Protein AF-A0A937U8R3-F1 (afdb_monomer)

Solvent-accessible surface 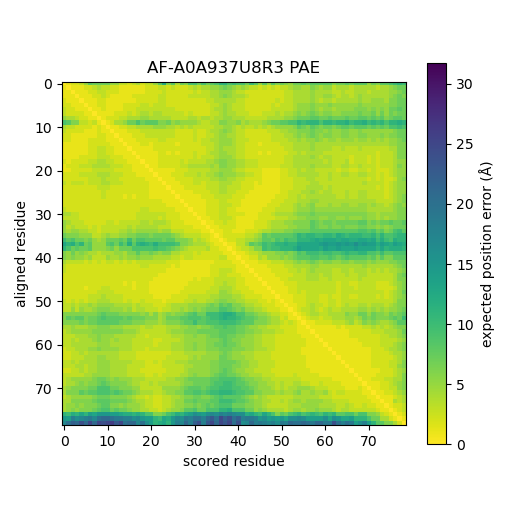area (backbone atoms only — not comparable to full-atom values): 5165 Å² total; per-residue (Å²): 94,52,75,44,82,41,84,44,92,92,46,74,44,81,44,80,42,62,60,91,69,52,71,66,43,71,45,79,40,83,62,52,28,62,78,45,96,87,77,48,51,40,57,32,70,51,63,39,75,85,84,74,79,93,75,70,52,76,66,56,47,52,54,51,53,54,47,61,74,70,53,87,81,66,96,78,64,85,128

Secondary structure (DSSP, 8-state):
-EEEEEEETTEEEEEEE-TTPPTT-EEEETT-S-B-TTS-B--EEEE------SS--HHHHHHHHHHHHH----TT---

Structure (mmCIF, N/CA/C/O backbone):
data_AF-A0A937U8R3-F1
#
_entry.id   AF-A0A937U8R3-F1
#
loop_
_atom_site.group_PDB
_atom_site.id
_atom_site.type_symbol
_atom_site.label_atom_id
_atom_site.label_alt_id
_atom_site.label_comp_id
_atom_site.label_asym_id
_atom_site.label_entity_id
_atom_site.label_seq_id
_atom_site.pdbx_PDB_ins_code
_atom_site.Cartn_x
_atom_site.Cartn_y
_atom_site.Cartn_z
_atom_site.occupancy
_atom_site.B_iso_or_equiv
_atom_site.auth_seq_id
_atom_site.auth_comp_id
_atom_site.auth_asym_id
_atom_site.auth_atom_id
_atom_site.pdbx_PDB_model_num
ATOM 1 N N . GLY A 1 1 ? -7.353 -2.318 -0.139 1.00 91.44 1 GLY A N 1
ATOM 2 C CA . GLY A 1 1 ? -6.235 -2.284 -1.103 1.00 91.44 1 GLY A CA 1
ATOM 3 C C . GLY A 1 1 ? -6.110 -0.875 -1.629 1.00 91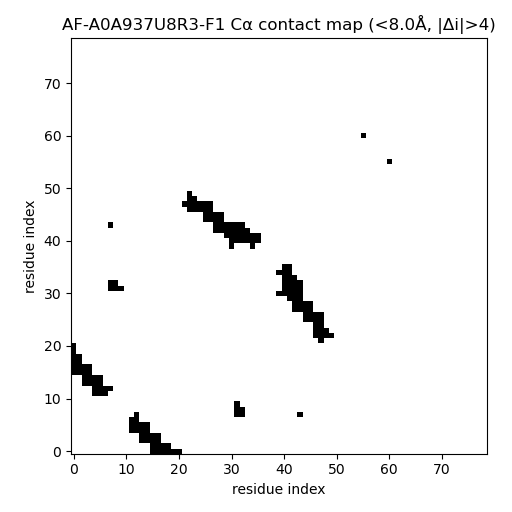.44 1 GLY A C 1
ATOM 4 O O . GLY A 1 1 ? -7.018 -0.092 -1.391 1.00 91.44 1 GLY A O 1
ATOM 5 N N . ALA A 1 2 ? -5.021 -0.550 -2.312 1.00 96.38 2 ALA A N 1
ATOM 6 C CA . ALA A 1 2 ? -4.783 0.792 -2.841 1.00 96.38 2 ALA A CA 1
ATOM 7 C C . ALA A 1 2 ? -4.062 0.722 -4.189 1.00 96.38 2 ALA A C 1
ATOM 9 O O . ALA A 1 2 ? -3.462 -0.299 -4.515 1.00 96.38 2 ALA A O 1
ATOM 10 N N . THR A 1 3 ? -4.094 1.810 -4.949 1.00 97.19 3 THR A N 1
ATOM 11 C CA . THR A 1 3 ? -3.204 2.017 -6.094 1.00 97.19 3 THR A CA 1
ATOM 12 C C . THR A 1 3 ? -2.347 3.225 -5.772 1.00 97.19 3 THR A C 1
ATOM 14 O O . THR A 1 3 ? -2.891 4.285 -5.474 1.00 97.19 3 THR A O 1
ATOM 17 N N . VAL A 1 4 ? -1.025 3.058 -5.788 1.00 96.25 4 VAL A N 1
ATOM 18 C CA . VAL A 1 4 ? -0.080 4.116 -5.411 1.00 96.25 4 VAL A CA 1
ATOM 19 C C . VAL A 1 4 ? 0.907 4.396 -6.545 1.00 96.25 4 VAL A C 1
ATOM 21 O O . VAL A 1 4 ? 1.337 3.453 -7.218 1.00 96.25 4 VAL A O 1
ATOM 24 N N . PRO A 1 5 ? 1.277 5.665 -6.784 1.00 97.06 5 PRO A N 1
ATOM 25 C CA . PRO A 1 5 ? 2.359 6.002 -7.696 1.00 97.06 5 PRO A CA 1
ATOM 26 C C . PRO A 1 5 ? 3.709 5.610 -7.084 1.00 97.06 5 PRO A C 1
ATOM 28 O O . PRO A 1 5 ? 3.994 5.926 -5.932 1.00 97.06 5 PRO A O 1
ATOM 31 N N . ILE A 1 6 ? 4.548 4.937 -7.867 1.00 95.75 6 ILE A N 1
ATOM 32 C CA . ILE A 1 6 ? 5.902 4.529 -7.492 1.00 95.75 6 ILE A CA 1
ATOM 33 C C . ILE A 1 6 ? 6.899 5.184 -8.452 1.00 95.75 6 ILE A C 1
ATOM 35 O O . ILE A 1 6 ? 6.794 4.962 -9.664 1.00 95.75 6 ILE A O 1
ATOM 39 N N . PRO A 1 7 ? 7.867 5.969 -7.949 1.00 94.75 7 PRO A N 1
ATOM 40 C CA . PRO A 1 7 ? 8.931 6.504 -8.782 1.00 94.75 7 PRO A CA 1
ATOM 41 C C . PRO A 1 7 ? 9.858 5.375 -9.244 1.00 94.75 7 PRO A C 1
ATOM 43 O O . PRO A 1 7 ? 10.252 4.505 -8.467 1.00 94.75 7 PRO A O 1
ATOM 46 N N . THR A 1 8 ? 10.216 5.398 -10.522 1.00 93.19 8 THR A N 1
ATOM 47 C CA . THR A 1 8 ? 11.228 4.521 -11.121 1.00 93.19 8 THR A CA 1
ATOM 48 C C . THR A 1 8 ? 12.228 5.373 -11.897 1.00 93.19 8 THR A C 1
ATOM 50 O O . THR A 1 8 ? 12.023 6.574 -12.071 1.00 93.19 8 THR A O 1
ATOM 53 N N . MET A 1 9 ? 13.300 4.761 -12.403 1.00 89.25 9 MET A N 1
ATOM 54 C CA . MET A 1 9 ? 14.286 5.477 -13.222 1.00 89.25 9 MET A CA 1
ATOM 55 C C . MET A 1 9 ? 13.697 6.056 -14.515 1.00 89.25 9 MET A C 1
ATOM 57 O O . MET A 1 9 ? 14.182 7.070 -14.999 1.00 89.25 9 MET A O 1
ATOM 61 N N . ASP A 1 10 ? 12.643 5.435 -15.052 1.00 88.12 10 ASP A N 1
ATOM 62 C CA . ASP A 1 10 ? 12.004 5.852 -16.307 1.00 88.12 10 ASP A CA 1
ATOM 63 C C . ASP A 1 10 ? 10.743 6.701 -16.059 1.00 88.12 10 ASP A C 1
ATOM 65 O O . ASP A 1 10 ? 9.888 6.829 -16.934 1.00 88.12 10 ASP A O 1
ATOM 69 N N . GLY A 1 11 ? 10.577 7.217 -14.837 1.00 92.81 11 GLY A N 1
ATOM 70 C CA . GLY A 1 11 ? 9.394 7.955 -14.403 1.00 92.81 11 GLY A CA 1
ATOM 71 C C . GLY A 1 11 ? 8.469 7.155 -13.486 1.00 92.81 11 GLY A C 1
ATOM 72 O O . GLY A 1 11 ? 8.811 6.085 -12.977 1.00 92.81 11 GLY A O 1
ATOM 73 N N . THR A 1 12 ? 7.288 7.704 -13.228 1.00 96.56 12 THR A N 1
ATOM 74 C CA . THR A 1 12 ? 6.350 7.178 -12.229 1.00 96.56 12 THR A CA 1
ATOM 75 C C . THR A 1 12 ? 5.424 6.124 -12.827 1.00 96.56 12 THR A C 1
ATOM 77 O O . THR A 1 12 ? 4.858 6.315 -13.901 1.00 96.56 12 THR A O 1
ATOM 80 N N . VAL A 1 13 ? 5.217 5.021 -12.109 1.00 95.19 13 VAL A N 1
ATOM 81 C CA . VAL A 1 13 ? 4.289 3.947 -12.494 1.00 95.19 13 VAL A CA 1
ATOM 82 C C . VAL A 1 13 ? 3.245 3.714 -11.409 1.00 95.19 13 VAL A C 1
ATOM 84 O O . VAL A 1 13 ? 3.522 3.888 -10.227 1.00 95.19 13 VAL A O 1
ATOM 87 N N . SER A 1 14 ? 2.040 3.297 -11.790 1.00 96.31 14 SER A N 1
ATOM 88 C CA . SER A 1 14 ? 0.994 2.941 -10.822 1.00 96.31 14 SER A CA 1
ATOM 89 C C . SER A 1 14 ? 1.144 1.491 -10.362 1.00 96.31 14 SER A C 1
ATOM 91 O O . SER A 1 14 ? 1.111 0.572 -11.180 1.00 96.31 14 SER A O 1
ATOM 93 N N . LEU A 1 15 ? 1.270 1.275 -9.052 1.00 96.12 15 LEU A N 1
ATOM 94 C CA . LEU A 1 15 ? 1.345 -0.047 -8.433 1.00 96.12 15 LEU A CA 1
ATOM 95 C C . LEU A 1 15 ? 0.059 -0.352 -7.662 1.00 96.12 15 LEU A C 1
ATOM 97 O O . LEU A 1 15 ? -0.318 0.371 -6.740 1.00 96.12 15 LEU A O 1
ATOM 101 N N . LYS A 1 16 ? -0.593 -1.465 -8.005 1.00 96.75 16 LYS A N 1
ATOM 102 C CA . LYS A 1 16 ? -1.745 -1.984 -7.260 1.00 96.75 16 LYS A CA 1
ATOM 103 C C . LYS A 1 16 ? -1.272 -2.781 -6.042 1.00 96.75 16 LYS A C 1
ATOM 105 O O . LYS A 1 16 ? -0.572 -3.780 -6.184 1.00 96.75 16 LYS A O 1
ATOM 110 N N . ILE A 1 17 ? -1.723 -2.375 -4.862 1.00 96.81 17 ILE A N 1
ATOM 111 C CA . ILE A 1 17 ? -1.540 -3.055 -3.580 1.00 96.81 17 ILE A CA 1
ATOM 112 C C . ILE A 1 17 ? -2.841 -3.805 -3.241 1.00 96.81 17 ILE A C 1
ATOM 114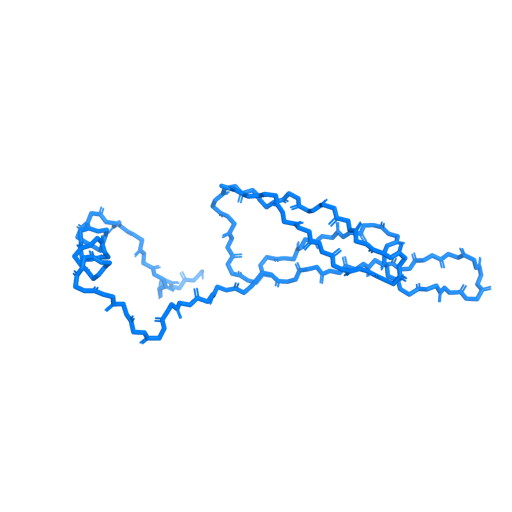 O O . ILE A 1 17 ? -3.864 -3.169 -2.946 1.00 96.81 17 ILE A O 1
ATOM 118 N N . PRO A 1 18 ? -2.845 -5.150 -3.267 1.00 96.62 18 PRO A N 1
ATOM 119 C CA . PRO A 1 18 ? -4.004 -5.942 -2.863 1.00 96.62 18 PRO A CA 1
ATOM 120 C C . PRO A 1 18 ? -4.466 -5.621 -1.436 1.00 96.62 18 PRO A C 1
ATOM 122 O O . PRO A 1 18 ? -3.677 -5.229 -0.572 1.00 96.62 18 PRO A O 1
ATOM 125 N N . ALA A 1 19 ? -5.761 -5.795 -1.163 1.00 96.25 19 ALA A N 1
ATOM 126 C CA . ALA A 1 19 ? -6.239 -5.790 0.218 1.00 96.25 19 ALA A CA 1
ATOM 127 C C . ALA A 1 19 ? -5.544 -6.901 1.027 1.00 96.25 19 ALA A C 1
ATOM 129 O O . ALA A 1 19 ? -5.125 -7.906 0.457 1.00 96.25 19 ALA A O 1
ATOM 130 N N . ALA A 1 20 ? -5.403 -6.695 2.340 1.00 94.56 20 ALA A N 1
ATOM 131 C CA . ALA A 1 20 ? -4.721 -7.627 3.244 1.00 94.56 20 ALA A CA 1
ATOM 132 C C . ALA A 1 20 ? -3.247 -7.931 2.880 1.00 94.56 20 ALA A C 1
ATOM 134 O O . ALA A 1 20 ? -2.709 -8.979 3.244 1.00 94.56 20 ALA A O 1
ATOM 135 N N . THR A 1 21 ? -2.568 -7.013 2.180 1.00 96.44 21 THR A N 1
ATOM 136 C CA . THR A 1 21 ? -1.118 -7.109 1.955 1.00 96.44 21 THR A CA 1
ATOM 137 C C . THR A 1 21 ? -0.369 -7.012 3.285 1.00 96.44 21 THR A C 1
ATOM 139 O O . THR A 1 21 ? -0.661 -6.146 4.107 1.00 96.44 21 THR A O 1
ATOM 142 N N . ARG A 1 22 ? 0.600 -7.908 3.494 1.00 94.81 22 ARG A N 1
ATOM 143 C CA . ARG A 1 22 ? 1.388 -8.005 4.731 1.00 94.81 22 ARG A CA 1
ATOM 144 C C . ARG A 1 22 ? 2.674 -7.182 4.650 1.00 94.81 22 ARG A C 1
ATOM 146 O O . ARG A 1 22 ? 3.192 -6.943 3.557 1.00 94.81 22 ARG A O 1
ATOM 153 N N . ALA A 1 23 ? 3.214 -6.819 5.813 1.00 96.06 23 ALA A N 1
ATOM 154 C CA . ALA A 1 23 ? 4.562 -6.267 5.919 1.00 96.06 23 ALA A CA 1
ATOM 155 C C . ALA A 1 23 ? 5.595 -7.216 5.284 1.00 96.06 23 ALA A C 1
ATOM 157 O O . ALA A 1 23 ? 5.432 -8.437 5.308 1.00 96.06 23 ALA A O 1
ATOM 158 N N . GLY A 1 24 ? 6.631 -6.650 4.670 1.00 96.62 24 GLY A N 1
ATOM 159 C CA . GLY A 1 24 ? 7.692 -7.389 3.986 1.00 96.62 24 GLY A CA 1
ATOM 160 C C . GLY A 1 24 ? 7.291 -7.996 2.639 1.00 96.62 24 GLY A C 1
ATOM 161 O O . GLY A 1 24 ? 8.156 -8.504 1.927 1.00 96.62 24 GLY A O 1
ATOM 162 N N . ARG A 1 25 ? 6.010 -7.937 2.234 1.00 96.81 25 ARG A N 1
ATOM 163 C CA . ARG A 1 25 ? 5.594 -8.420 0.912 1.00 96.81 25 ARG A CA 1
ATOM 164 C C . ARG A 1 25 ? 6.367 -7.666 -0.167 1.00 96.81 25 ARG A C 1
ATOM 166 O O . ARG A 1 25 ? 6.336 -6.440 -0.217 1.00 96.81 25 ARG A O 1
ATOM 173 N N . GLN A 1 26 ? 7.016 -8.415 -1.050 1.00 97.06 26 GLN A N 1
ATOM 174 C CA . GLN A 1 26 ? 7.718 -7.863 -2.199 1.00 97.06 26 GLN A CA 1
ATOM 175 C C . GLN A 1 26 ? 6.789 -7.843 -3.415 1.00 97.06 26 GLN A C 1
ATOM 177 O O . GLN A 1 26 ? 6.253 -8.876 -3.825 1.00 97.06 26 GLN A O 1
ATOM 182 N N . LEU A 1 27 ? 6.584 -6.660 -3.985 1.00 96.31 27 LEU A N 1
ATOM 183 C CA . LEU A 1 27 ? 5.816 -6.452 -5.207 1.00 96.31 27 LEU A CA 1
ATOM 184 C C . LEU A 1 27 ? 6.796 -6.160 -6.345 1.00 96.31 27 LEU A C 1
ATOM 186 O O . LEU A 1 27 ? 7.551 -5.192 -6.291 1.00 96.31 27 LEU A O 1
ATOM 190 N N . ARG A 1 28 ? 6.809 -7.029 -7.358 1.00 96.50 28 ARG A N 1
ATOM 191 C CA . ARG A 1 28 ? 7.762 -6.978 -8.472 1.00 96.50 28 ARG A CA 1
ATOM 192 C C . ARG A 1 28 ? 7.228 -6.113 -9.609 1.00 96.50 28 ARG A C 1
ATOM 194 O O . ARG A 1 28 ? 6.197 -6.432 -10.198 1.00 96.50 28 ARG A O 1
ATOM 201 N N . LEU A 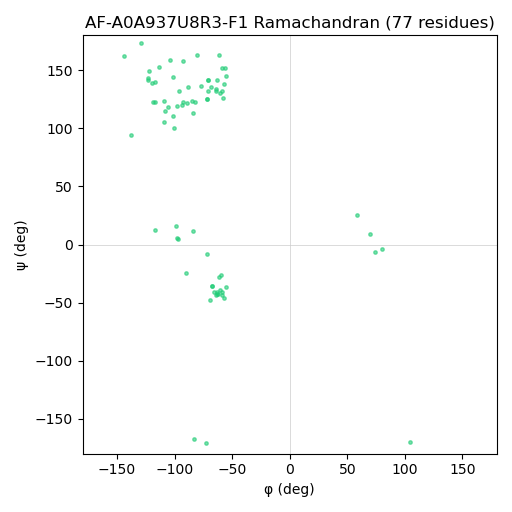1 29 ? 7.980 -5.082 -9.971 1.00 95.56 29 LEU A N 1
ATOM 202 C CA . LEU A 1 29 ? 7.762 -4.255 -11.150 1.00 95.56 29 LEU A CA 1
ATOM 203 C C . LEU A 1 29 ? 8.733 -4.704 -12.244 1.00 95.56 29 LEU A C 1
ATOM 205 O O . LEU A 1 29 ? 9.925 -4.380 -12.223 1.00 95.56 29 LEU A O 1
ATOM 209 N N . ARG A 1 30 ? 8.207 -5.500 -13.181 1.00 94.81 30 ARG A N 1
ATOM 210 C CA . ARG A 1 30 ? 9.008 -6.134 -14.231 1.00 94.81 30 ARG A CA 1
ATOM 211 C C . ARG A 1 30 ? 9.646 -5.101 -15.160 1.00 94.81 30 ARG A C 1
ATOM 213 O O . ARG A 1 30 ? 8.959 -4.193 -15.621 1.00 94.81 30 ARG A O 1
ATOM 220 N N . GLY A 1 31 ? 10.942 -5.247 -15.427 1.00 94.56 31 GLY A N 1
ATOM 221 C CA . GLY A 1 31 ? 11.694 -4.386 -16.347 1.00 94.56 31 GLY A CA 1
ATOM 222 C C . GLY A 1 31 ? 11.920 -2.953 -15.851 1.00 94.56 31 GLY A C 1
ATOM 223 O O . GLY A 1 31 ? 12.382 -2.113 -16.617 1.00 94.56 31 GLY A O 1
ATOM 224 N N . LYS A 1 32 ? 11.589 -2.653 -14.588 1.00 95.31 32 LYS A N 1
ATOM 225 C CA . LYS A 1 32 ? 11.778 -1.329 -13.966 1.00 95.31 32 LYS A CA 1
ATOM 226 C C . LYS A 1 32 ? 13.044 -1.218 -13.121 1.00 95.31 32 LYS A C 1
ATOM 228 O O . LYS A 1 32 ? 13.256 -0.199 -12.472 1.00 95.31 32 LYS A O 1
ATOM 233 N N . GLY A 1 33 ? 13.878 -2.253 -13.127 1.00 93.50 33 GLY A N 1
ATOM 234 C CA . GLY A 1 33 ? 15.195 -2.230 -12.506 1.00 93.50 33 GLY A CA 1
ATOM 235 C C . GLY A 1 33 ? 16.256 -1.602 -13.408 1.00 93.50 33 GLY A C 1
ATOM 236 O O . GLY A 1 33 ? 15.957 -0.972 -14.432 1.00 93.50 33 GLY A O 1
ATOM 237 N N . LEU A 1 34 ? 17.510 -1.796 -13.004 1.00 94.44 34 LEU A N 1
ATOM 238 C CA . LEU A 1 34 ? 18.676 -1.247 -13.688 1.00 94.44 34 LEU A CA 1
ATOM 239 C C . LEU A 1 34 ? 18.819 -1.815 -15.111 1.00 94.44 34 LEU A C 1
ATOM 241 O O . LEU A 1 34 ? 18.575 -3.012 -15.315 1.00 94.44 34 LEU A O 1
ATOM 245 N N . PRO A 1 35 ? 19.234 -0.988 -16.087 1.00 93.50 35 PRO A N 1
ATOM 246 C CA . PRO A 1 35 ? 19.620 -1.471 -17.403 1.00 93.50 35 PRO A CA 1
ATOM 247 C C . PRO A 1 35 ? 20.949 -2.236 -17.335 1.00 93.50 35 PRO A C 1
ATOM 249 O O . PRO A 1 35 ? 21.874 -1.852 -16.619 1.00 93.50 35 PRO A O 1
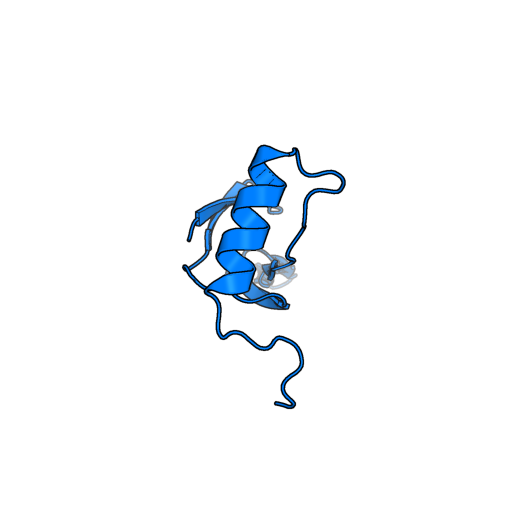ATOM 252 N N . ALA A 1 36 ? 21.050 -3.314 -18.106 1.00 92.69 36 ALA A N 1
ATOM 253 C CA . ALA A 1 36 ? 22.264 -4.097 -18.290 1.00 92.69 36 ALA A CA 1
ATOM 254 C C . ALA A 1 36 ? 22.904 -3.802 -19.657 1.00 92.69 36 ALA A C 1
ATOM 256 O O . ALA A 1 36 ? 22.241 -3.372 -20.601 1.00 92.69 36 ALA A O 1
ATOM 257 N N . ARG A 1 37 ? 24.209 -4.082 -19.790 1.00 92.44 37 ARG A N 1
ATOM 258 C CA . ARG A 1 37 ? 24.977 -3.829 -21.029 1.00 92.44 37 ARG A CA 1
ATOM 259 C C . ARG A 1 37 ? 24.441 -4.571 -22.258 1.00 92.44 37 ARG A C 1
ATOM 261 O O . ARG A 1 37 ? 24.643 -4.113 -23.372 1.00 92.44 37 ARG A O 1
ATOM 268 N N . ASN A 1 38 ? 23.761 -5.699 -22.061 1.00 93.44 38 ASN A N 1
ATOM 269 C CA . ASN A 1 38 ? 23.158 -6.501 -23.130 1.00 93.44 38 ASN A CA 1
ATOM 270 C C . ASN A 1 38 ? 21.762 -6.001 -23.564 1.00 93.44 38 ASN A C 1
ATOM 272 O O . ASN A 1 38 ? 21.042 -6.730 -24.239 1.00 93.44 38 ASN A O 1
ATOM 276 N N . GLY A 1 39 ? 21.343 -4.808 -23.128 1.00 89.19 39 GLY A N 1
ATOM 277 C CA . GLY A 1 39 ? 20.041 -4.225 -23.464 1.00 89.19 39 GLY A CA 1
ATOM 278 C C . GLY A 1 39 ? 18.862 -4.761 -22.643 1.00 89.19 39 GLY A C 1
ATOM 279 O O . GLY A 1 39 ? 17.749 -4.262 -22.787 1.00 89.19 39 GLY A O 1
ATOM 280 N N . THR A 1 40 ? 19.077 -5.740 -21.758 1.00 94.25 40 THR A N 1
ATOM 281 C CA . THR A 1 40 ? 18.035 -6.209 -20.831 1.00 94.25 40 THR A CA 1
ATOM 282 C C . THR A 1 40 ? 17.905 -5.285 -19.623 1.00 94.25 40 THR A C 1
ATOM 284 O O . THR A 1 40 ? 18.791 -4.480 -19.330 1.00 94.25 40 THR A O 1
ATOM 287 N N . ARG A 1 41 ? 16.790 -5.397 -18.899 1.00 94.75 41 ARG A N 1
ATOM 288 C CA . ARG A 1 41 ? 16.574 -4.684 -17.637 1.00 94.75 41 ARG A CA 1
ATOM 289 C C . ARG A 1 41 ? 16.269 -5.663 -16.522 1.00 94.75 41 ARG A C 1
ATOM 291 O O . ARG A 1 41 ? 15.566 -6.650 -16.732 1.00 94.75 41 ARG A O 1
ATOM 298 N N . GLY A 1 42 ? 16.772 -5.348 -15.334 1.00 95.56 42 GLY A N 1
ATOM 299 C CA . GLY A 1 42 ? 16.333 -5.994 -14.106 1.00 95.56 42 GLY A CA 1
ATOM 300 C C . GLY A 1 42 ? 14.932 -5.545 -13.690 1.00 95.56 42 GLY A C 1
ATOM 301 O O . GLY A 1 42 ? 14.242 -4.798 -14.390 1.00 95.56 42 GLY A O 1
ATOM 302 N N . ASP A 1 43 ? 14.538 -5.942 -12.487 1.00 96.25 43 ASP A N 1
ATOM 303 C CA . ASP A 1 43 ? 13.253 -5.572 -11.901 1.00 96.25 43 ASP A CA 1
ATOM 304 C C . ASP A 1 43 ? 13.428 -4.670 -10.690 1.00 96.25 43 ASP A C 1
ATOM 306 O O . ASP A 1 43 ? 14.432 -4.739 -9.982 1.00 96.25 43 ASP A O 1
ATOM 310 N N . LEU A 1 44 ? 12.409 -3.856 -10.435 1.00 96.19 44 LEU A N 1
ATOM 311 C CA . LEU A 1 44 ? 12.287 -3.106 -9.195 1.00 96.19 44 LEU A CA 1
ATOM 312 C C . LEU A 1 44 ? 11.378 -3.883 -8.243 1.00 96.19 44 LEU A C 1
ATOM 314 O O . LEU A 1 44 ? 10.290 -4.312 -8.627 1.00 96.19 44 LEU A O 1
ATOM 318 N N . TYR A 1 45 ? 11.809 -4.045 -6.997 1.00 96.75 45 TYR A N 1
ATOM 319 C CA . TYR A 1 45 ? 10.998 -4.649 -5.947 1.00 96.75 45 TYR A CA 1
ATOM 320 C C . TYR A 1 45 ? 10.566 -3.575 -4.956 1.00 96.75 45 TYR A C 1
ATOM 322 O O . TYR A 1 45 ? 11.392 -3.001 -4.252 1.00 96.75 45 TYR A O 1
ATOM 330 N N . ALA A 1 46 ? 9.261 -3.326 -4.882 1.00 96.50 46 ALA A N 1
ATOM 331 C CA . ALA A 1 46 ? 8.679 -2.529 -3.814 1.00 96.50 46 ALA A CA 1
ATOM 332 C C . ALA A 1 46 ? 8.442 -3.439 -2.602 1.00 96.50 46 ALA A C 1
ATOM 334 O O . ALA A 1 46 ? 7.622 -4.359 -2.660 1.00 96.50 46 ALA A O 1
ATOM 335 N N . VAL A 1 47 ? 9.181 -3.205 -1.518 1.00 97.19 47 VAL A N 1
ATOM 336 C CA . VAL A 1 47 ? 9.032 -3.944 -0.258 1.00 97.19 47 VAL A CA 1
ATOM 337 C C . VAL A 1 47 ? 8.077 -3.178 0.645 1.00 97.19 47 VAL A C 1
ATOM 339 O O . VAL A 1 47 ? 8.321 -2.021 0.981 1.00 97.19 47 VAL A O 1
ATOM 342 N N . VAL A 1 48 ? 6.971 -3.811 1.025 1.00 97.56 48 VAL A N 1
ATOM 343 C CA . VAL A 1 48 ? 5.944 -3.159 1.841 1.00 97.56 48 VAL A CA 1
ATOM 344 C C . VAL A 1 48 ? 6.436 -2.978 3.274 1.00 97.56 48 VAL A C 1
ATOM 346 O O . VAL A 1 48 ? 6.773 -3.948 3.951 1.00 97.56 48 VAL A O 1
ATOM 349 N N . SER A 1 49 ? 6.398 -1.738 3.753 1.00 96.88 49 SER A N 1
ATOM 350 C CA . SER A 1 49 ? 6.588 -1.380 5.158 1.00 96.88 49 SER A CA 1
ATOM 351 C C . SER A 1 49 ? 5.308 -0.746 5.696 1.00 96.88 49 SER A C 1
ATOM 353 O O . SER A 1 49 ? 4.648 0.013 4.985 1.00 96.88 49 SER A O 1
ATOM 355 N N . ILE A 1 50 ? 4.936 -1.081 6.931 1.00 95.81 50 ILE A N 1
ATOM 35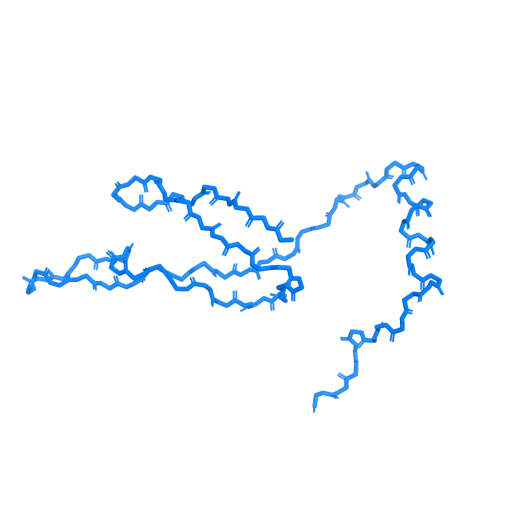6 C CA . ILE A 1 50 ? 3.763 -0.514 7.601 1.00 95.81 50 ILE A CA 1
ATOM 357 C C . ILE A 1 50 ? 4.253 0.609 8.510 1.00 95.81 50 ILE A C 1
ATOM 359 O O . ILE A 1 50 ? 5.032 0.363 9.427 1.00 95.81 50 ILE A O 1
ATOM 363 N N . GLN A 1 51 ? 3.790 1.830 8.253 1.00 95.19 51 GLN A N 1
ATOM 364 C CA . GLN A 1 51 ? 4.029 2.981 9.119 1.00 95.19 51 GLN A CA 1
ATOM 365 C C . GLN A 1 51 ? 2.786 3.267 9.962 1.00 95.19 51 GLN A C 1
ATOM 367 O O . GLN A 1 51 ? 1.660 3.101 9.492 1.00 95.19 51 GLN A O 1
ATOM 372 N N . VAL A 1 52 ? 3.000 3.697 11.204 1.00 93.00 52 VAL A N 1
ATOM 373 C CA . VAL A 1 52 ? 1.943 4.060 12.156 1.00 93.00 52 VAL A CA 1
ATOM 374 C C . VAL A 1 52 ? 2.131 5.533 12.541 1.00 93.00 52 VAL A C 1
ATOM 376 O O . VAL A 1 52 ? 3.279 5.942 12.735 1.00 93.00 52 VAL A O 1
ATOM 379 N N . PRO A 1 53 ? 1.057 6.341 12.648 1.00 91.75 53 PRO A N 1
ATOM 380 C CA . PRO A 1 53 ? 1.162 7.729 13.094 1.00 91.75 53 PRO A CA 1
ATOM 381 C C . PRO A 1 53 ? 1.818 7.842 14.474 1.00 91.75 53 PRO A C 1
ATOM 383 O O . PRO A 1 53 ? 1.502 7.072 15.380 1.00 91.75 53 PRO A O 1
ATOM 386 N N . ALA A 1 54 ? 2.705 8.826 14.649 1.00 93.31 54 ALA A N 1
ATOM 387 C CA . ALA A 1 54 ? 3.434 9.015 15.906 1.00 93.31 54 ALA A CA 1
ATOM 388 C C . ALA A 1 54 ? 2.522 9.446 17.069 1.00 93.31 54 ALA A C 1
ATOM 390 O O . ALA A 1 54 ? 2.747 9.051 18.211 1.00 93.31 54 ALA A O 1
ATOM 391 N N . GLN A 1 55 ? 1.501 10.260 16.788 1.00 94.38 55 GLN A N 1
ATOM 392 C CA . GLN A 1 55 ? 0.572 10.792 17.786 1.00 94.38 55 GLN A CA 1
ATOM 393 C C . GLN A 1 55 ? -0.858 10.742 17.234 1.00 94.38 55 GLN A C 1
ATOM 395 O O . GLN A 1 55 ? -1.254 11.655 16.511 1.00 94.38 55 GLN A O 1
ATOM 400 N N . PRO A 1 56 ? -1.628 9.680 17.525 1.00 93.38 56 PRO A N 1
ATOM 401 C CA . PRO A 1 56 ? -3.023 9.619 17.118 1.00 93.38 56 PRO A CA 1
ATOM 402 C C . PRO A 1 56 ? -3.865 10.599 17.942 1.00 93.38 56 PRO A C 1
ATOM 404 O O . PRO A 1 56 ? -3.685 10.734 19.156 1.00 93.38 56 PRO A O 1
ATOM 407 N N . THR A 1 57 ? -4.822 11.239 17.283 1.00 97.38 57 THR A N 1
ATOM 408 C CA . THR A 1 57 ? -5.877 12.038 17.914 1.00 97.38 57 THR A CA 1
ATOM 409 C C . THR A 1 57 ? -6.746 11.175 18.846 1.00 97.38 57 THR A C 1
ATOM 411 O O . THR A 1 57 ? -6.753 9.941 18.737 1.00 97.38 57 THR A O 1
ATOM 414 N N . PRO A 1 58 ? -7.526 11.786 19.761 1.00 97.50 58 PRO A N 1
ATOM 415 C CA . PRO A 1 58 ? -8.449 11.039 20.619 1.00 97.50 58 PRO A CA 1
ATOM 416 C C . PRO A 1 58 ? -9.448 10.172 19.836 1.00 97.50 58 PRO A C 1
ATOM 418 O O . PRO A 1 58 ? -9.766 9.059 20.256 1.00 97.50 58 PRO A O 1
ATOM 421 N N . GLU A 1 59 ? -9.917 10.653 18.682 1.00 97.19 59 GLU A N 1
ATOM 422 C CA . GLU A 1 59 ? -10.835 9.910 17.816 1.00 97.19 59 GLU A CA 1
ATOM 423 C C . GLU A 1 59 ? -10.153 8.703 17.160 1.00 97.19 59 GLU A C 1
ATOM 425 O O . GLU A 1 59 ? -10.668 7.587 17.244 1.00 97.19 59 GLU A O 1
ATOM 430 N N . GLU A 1 60 ? -8.962 8.885 16.582 1.00 96.94 60 GLU A N 1
ATOM 431 C CA . GLU A 1 60 ? -8.188 7.779 16.007 1.00 96.94 60 GLU A CA 1
ATOM 432 C C . GLU A 1 60 ? -7.884 6.711 17.058 1.00 96.94 60 GLU A C 1
ATOM 434 O O . GLU A 1 60 ? -8.053 5.521 16.795 1.00 96.94 60 GLU A O 1
ATOM 439 N N . ARG A 1 61 ? -7.493 7.118 18.275 1.00 95.94 61 ARG A N 1
ATOM 440 C CA . ARG A 1 61 ? -7.251 6.186 19.384 1.00 95.94 61 ARG A CA 1
ATOM 441 C C . ARG A 1 61 ? -8.490 5.343 19.691 1.00 95.94 61 ARG A C 1
ATOM 443 O O . ARG A 1 61 ? -8.374 4.123 19.787 1.00 95.94 61 ARG A O 1
ATOM 450 N N . LYS A 1 62 ? -9.669 5.966 19.775 1.00 97.62 62 LYS A N 1
ATOM 451 C CA . LYS A 1 62 ? -10.934 5.255 20.011 1.00 97.62 62 LYS A CA 1
ATOM 452 C C . LYS A 1 62 ? -11.214 4.214 18.922 1.00 97.62 62 LYS A C 1
ATOM 454 O O . LYS A 1 62 ? -11.654 3.107 19.229 1.00 97.62 62 LYS A O 1
ATOM 459 N N . LEU A 1 63 ? -10.947 4.536 17.654 1.00 97.56 63 LEU A N 1
ATOM 460 C CA . LEU A 1 63 ? -11.114 3.591 16.542 1.00 97.56 63 LEU A CA 1
ATOM 461 C C . LEU A 1 63 ? -10.134 2.413 16.639 1.00 97.56 63 LEU A C 1
ATOM 463 O O . LEU A 1 63 ? -10.528 1.263 16.433 1.00 97.56 63 LEU A O 1
ATOM 467 N N . TRP A 1 64 ? -8.879 2.676 17.008 1.00 95.69 64 TRP A N 1
ATOM 468 C CA . TRP A 1 64 ? -7.887 1.625 17.243 1.00 95.69 64 TRP A CA 1
ATOM 469 C C . TRP A 1 64 ? -8.285 0.688 18.390 1.00 95.69 64 TRP A C 1
ATOM 471 O O . TRP A 1 64 ? -8.173 -0.528 18.242 1.00 95.69 64 TRP A O 1
ATOM 481 N N . GLU A 1 65 ? -8.801 1.217 19.501 1.00 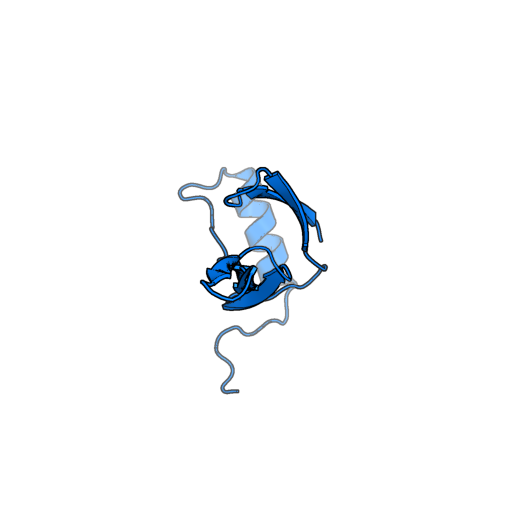96.44 65 GLU A N 1
ATOM 482 C CA . GLU A 1 65 ? -9.277 0.424 20.648 1.00 96.44 65 GLU A CA 1
ATOM 483 C C . GLU A 1 65 ? -10.463 -0.481 20.279 1.00 96.44 65 GLU A C 1
ATOM 485 O O . GLU A 1 65 ? -10.510 -1.660 20.652 1.00 96.44 65 GLU A O 1
ATOM 490 N N . GLN A 1 66 ? -11.404 0.035 19.483 1.00 98.19 66 GLN A N 1
ATOM 491 C CA . GLN A 1 66 ? -12.519 -0.761 18.967 1.00 98.19 66 GLN A CA 1
ATOM 492 C C . GLN A 1 66 ? -12.036 -1.899 18.065 1.00 98.19 66 GLN A C 1
ATOM 494 O O . GLN A 1 66 ? -12.530 -3.025 18.174 1.00 98.19 66 GLN A O 1
ATOM 499 N N . LEU A 1 67 ? -11.064 -1.626 17.189 1.00 96.88 67 LEU A N 1
ATOM 500 C CA . LEU A 1 67 ? -10.471 -2.649 16.332 1.00 96.88 67 LEU A CA 1
ATOM 501 C C . LEU A 1 67 ? -9.735 -3.710 17.161 1.00 96.88 67 LEU A C 1
ATOM 503 O O . LEU A 1 67 ? -9.912 -4.901 16.908 1.00 96.88 67 LEU A O 1
ATOM 507 N N . ALA A 1 68 ? -8.960 -3.295 18.166 1.00 95.88 68 ALA A N 1
ATOM 508 C CA . ALA A 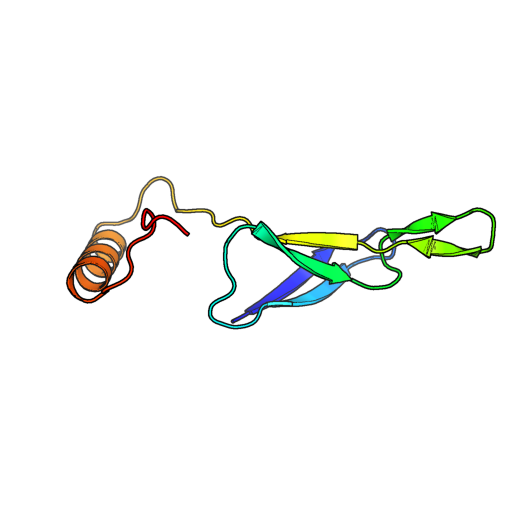1 68 ? -8.229 -4.197 19.053 1.00 95.88 68 ALA A CA 1
ATOM 509 C C . ALA A 1 68 ? -9.166 -5.144 19.819 1.00 95.88 68 ALA A C 1
ATOM 511 O O . ALA A 1 68 ? -8.869 -6.326 19.939 1.00 95.88 68 ALA A O 1
ATOM 512 N N . THR A 1 69 ? -10.322 -4.647 20.267 1.00 97.44 69 THR A N 1
ATOM 513 C CA . THR A 1 69 ? -11.323 -5.453 20.987 1.00 97.44 69 THR A CA 1
ATOM 514 C C . THR A 1 69 ? -11.978 -6.513 20.094 1.00 97.44 69 THR A C 1
ATOM 516 O O . THR A 1 69 ? -12.311 -7.599 20.558 1.00 97.44 69 THR A O 1
ATOM 519 N N . LYS A 1 70 ? -12.193 -6.206 18.808 1.00 97.75 70 LYS A N 1
ATOM 520 C CA . LYS A 1 70 ? -12.890 -7.102 17.867 1.00 97.75 70 LYS A CA 1
ATOM 521 C C . LYS A 1 70 ? -11.966 -8.071 17.130 1.00 97.75 70 LYS A C 1
ATOM 523 O O . LYS A 1 70 ? -12.433 -9.091 16.628 1.00 97.75 70 LYS A O 1
ATOM 528 N N . SER A 1 71 ? -10.689 -7.729 16.985 1.00 95.69 71 SER A N 1
ATOM 529 C CA . SER A 1 71 ? -9.739 -8.504 16.188 1.00 95.69 71 SER A CA 1
ATOM 530 C C . SER A 1 71 ? -9.275 -9.766 16.915 1.00 95.69 71 SER A C 1
ATOM 532 O O . SER A 1 71 ? -8.902 -9.723 18.082 1.00 95.69 71 SER A O 1
ATOM 534 N N . THR A 1 72 ? -9.213 -10.887 16.195 1.00 95.44 72 THR A N 1
ATOM 535 C CA . THR A 1 72 ? -8.639 -12.158 16.676 1.00 95.44 72 THR A CA 1
ATOM 536 C C . THR A 1 72 ? -7.186 -12.367 16.230 1.00 95.44 72 THR A C 1
ATOM 538 O O . THR A 1 72 ? -6.600 -13.424 16.464 1.00 95.44 72 THR A O 1
ATOM 541 N N . PHE A 1 73 ? -6.584 -11.378 15.561 1.00 93.38 73 PHE A N 1
ATOM 542 C CA . PHE A 1 73 ? -5.240 -11.483 14.996 1.00 93.38 73 PHE A CA 1
ATOM 543 C C . PHE A 1 73 ? -4.149 -11.478 16.079 1.00 93.38 73 PHE A C 1
ATOM 545 O O . PHE A 1 73 ? -4.047 -10.528 16.855 1.00 93.38 73 PHE A O 1
ATOM 552 N N . ASN A 1 74 ? -3.280 -12.497 16.083 1.00 93.12 74 ASN A N 1
ATOM 553 C CA . ASN A 1 74 ? -2.115 -12.568 16.966 1.00 93.12 74 ASN A CA 1
ATOM 554 C C . ASN A 1 74 ? -0.804 -12.377 16.173 1.00 93.12 74 ASN A C 1
ATOM 556 O O . ASN A 1 74 ? -0.354 -13.311 15.507 1.00 93.12 74 ASN A O 1
ATOM 560 N N . PRO A 1 75 ? -0.140 -11.209 16.268 1.00 91.44 75 PRO A N 1
ATOM 561 C CA . PRO A 1 75 ? 1.075 -10.920 15.503 1.00 91.44 75 PRO A CA 1
ATOM 562 C C . PRO A 1 75 ? 2.323 -11.687 15.971 1.00 91.44 75 PRO A C 1
ATOM 564 O O . PRO A 1 75 ? 3.360 -11.586 15.325 1.00 91.44 75 PRO A O 1
ATOM 567 N N . ARG A 1 76 ? 2.259 -12.405 17.100 1.00 93.56 76 ARG A N 1
ATOM 568 C CA . ARG A 1 76 ? 3.399 -13.111 17.715 1.00 93.56 76 ARG A CA 1
ATOM 569 C C . ARG A 1 76 ? 3.208 -14.626 17.760 1.00 93.56 76 ARG A C 1
ATOM 571 O O . ARG A 1 76 ? 3.941 -15.303 18.476 1.00 93.56 76 ARG A O 1
ATOM 578 N N . GLN A 1 77 ? 2.215 -15.161 17.048 1.00 88.06 77 GLN A N 1
ATOM 579 C CA . GLN A 1 77 ? 2.120 -16.610 16.893 1.00 88.06 77 GLN A CA 1
ATOM 580 C C . GLN A 1 77 ? 3.384 -17.123 16.190 1.00 88.06 77 GLN A C 1
ATOM 582 O O . GLN A 1 77 ? 3.769 -16.541 15.171 1.00 88.06 77 GLN A O 1
ATOM 587 N N . PRO A 1 78 ? 4.039 -18.169 16.726 1.00 73.88 78 PRO A N 1
ATOM 588 C CA . PRO A 1 78 ? 5.112 -18.827 16.004 1.00 73.88 78 PRO A CA 1
ATOM 589 C C . PRO A 1 78 ? 4.546 -19.352 14.683 1.00 73.88 78 PRO A C 1
ATOM 591 O O . PRO A 1 78 ? 3.451 -19.917 14.650 1.00 73.88 78 PRO A O 1
ATOM 594 N N . SER A 1 79 ? 5.268 -19.066 13.603 1.00 63.00 79 SER A N 1
ATOM 595 C CA . SER A 1 79 ? 4.988 -19.571 12.258 1.00 63.00 79 SER A CA 1
ATOM 596 C C . SER A 1 79 ? 5.193 -21.072 12.165 1.00 63.00 79 SER A C 1
ATOM 598 O O . SER A 1 79 ? 6.210 -21.524 12.740 1.00 63.00 79 SER A O 1
#

Foldseek 3Di:
DDWDWDQAPVGIDIDDDDPPDDAQDWDWAQQRADADPVRGGHIDIDGDDDDDDPDDDPVVVVVVVVCVVPDPDDPPPDD

Mean predicted aligned error: 4.24 Å

pLDDT: mean 94.46, std 4.81, range [63.0, 98.19]

Nearest PDB structures (foldseek):
  3lz8-assembly1_A  TM=8.981E-01  e=1.581E-04  Klebsiella pneumoniae subsp. pneumoniae MGH 78578
  3i38-assembly5_J  TM=9.121E-01  e=4.235E-04  Klebsiella pne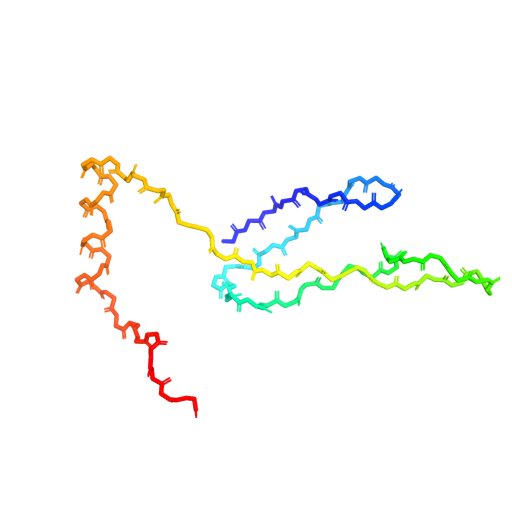umoniae subsp. pneumoniae MGH 78578
  6psi-assembly1_C  TM=7.508E-01  e=1.162E-04  Thermus thermophilus HB8
  6jzb-assembly1_A  TM=8.984E-01  e=8.866E-04  Streptococcus pneumoniae
  7jtk-assembly1_Z  TM=5.482E-01  e=1.041E-02  Chlamydomonas reinhardtii

Sequence (79 aa):
GATVPIPTMDGTVSLKIPAATRAGRQLRLRGKGLPARNGTRGDLYAVVSIQVPAQPTPEERKLWEQLATKSTFNPRQPS

Radius of gyration: 17.99 Å; Cα contacts (8 Å, |Δi|>4): 86; chains: 1; bounding box: 38×32×44 Å